Protein AF-A0A3M0XQ98-F1 (afdb_monomer)

Solvent-accessible surfac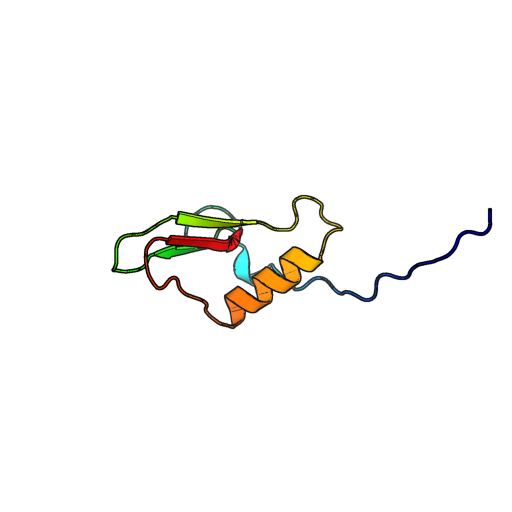e area (backbone atoms only — not comparable to full-atom values): 4627 Å² total; per-residue (Å²): 130,84,84,81,81,78,81,81,88,76,76,69,62,88,59,72,89,45,34,68,42,76,71,85,38,75,42,30,36,70,43,76,30,93,41,86,55,64,76,47,74,52,76,40,51,89,49,86,84,50,41,68,43,44,43,52,51,52,50,43,58,77,66,62,68,72,45,87,37,12,28,35,34,44,65

Mean predicted aligned error: 4.03 Å

Nearest PDB structures (foldseek):
  2qj8-assembly1_A  TM=8.153E-01  e=5.008E-01  Mesorhizobium japonicum MAFF 303099
  2qj8-assembly1_B  TM=6.328E-01  e=4.638E+00  Mesorhizobium japonicum MAFF 303099

Secondary structure (DSSP, 8-state):
-----------PPP-GGGTT-SSSSTT-EEEE-SS---EEEE---SSTT-THHHHHHHHHHHTT---SSSEEEE-

Foldseek 3Di:
DPPDDDDDPDDADDCVVQQCEDPNHGNKHKAAAPAADDEDEQEDPPPVPRRPSRVVLVVCVVVVDHDNHGMYMYD

Radius of gyration: 15.54 Å; Cα contacts (8 Å, |Δi|>4): 108; chains: 1; bounding box: 35×38×43 Å

pLDDT: mean 94.42, std 7.98, range [54.91, 98.81]

Sequence (75 aa):
MSEESYPVRLRGPDIAPYRAGNTGIDHVISFEATRPGPHVMVSALVHGNEVCGAVALDFLLRAEVRPRQGRLTLA

Structure (mmCIF, N/CA/C/O backbone):
data_AF-A0A3M0XQ98-F1
#
_entry.id   AF-A0A3M0XQ98-F1
#
loop_
_atom_site.group_PDB
_atom_site.id
_atom_site.type_symbol
_atom_site.label_atom_id
_atom_site.label_alt_id
_atom_site.label_comp_id
_atom_site.label_asym_id
_atom_site.label_entity_id
_atom_site.label_seq_id
_atom_site.pdbx_PDB_ins_code
_atom_site.Cartn_x
_atom_site.Cartn_y
_atom_site.Cartn_z
_atom_site.occupancy
_atom_site.B_iso_or_equiv
_atom_site.auth_seq_id
_atom_site.auth_comp_id
_atom_site.auth_asym_id
_atom_site.auth_atom_id
_atom_site.pdbx_PDB_model_num
ATOM 1 N N . MET A 1 1 ? 23.208 -24.898 -22.013 1.00 54.91 1 MET A N 1
ATOM 2 C CA . MET A 1 1 ? 21.884 -24.906 -21.362 1.00 54.91 1 MET A CA 1
ATOM 3 C C . MET A 1 1 ? 20.992 -24.041 -22.225 1.00 54.91 1 MET A C 1
ATOM 5 O O . MET A 1 1 ? 21.386 -22.915 -22.493 1.00 54.91 1 MET A O 1
ATOM 9 N N . SER A 1 2 ? 19.900 -24.574 -22.764 1.00 62.19 2 SER A N 1
ATOM 10 C CA . SER A 1 2 ? 18.904 -23.754 -23.455 1.00 62.19 2 SER A CA 1
ATOM 11 C C . SER A 1 2 ? 18.318 -22.759 -22.454 1.00 62.19 2 SER A C 1
ATOM 13 O O . SER A 1 2 ? 17.909 -23.171 -21.370 1.00 62.19 2 SER A O 1
ATOM 15 N N . GLU A 1 3 ? 18.313 -21.470 -22.788 1.00 74.25 3 GLU A N 1
ATOM 16 C CA . GLU A 1 3 ? 17.552 -20.467 -22.041 1.00 74.25 3 GLU A CA 1
ATOM 17 C C . GLU A 1 3 ? 16.063 -20.781 -22.200 1.00 74.25 3 GLU A C 1
ATOM 19 O O . GLU A 1 3 ? 15.438 -20.446 -23.206 1.00 74.25 3 GLU A O 1
ATOM 24 N N . GLU A 1 4 ? 15.483 -21.472 -21.222 1.00 74.06 4 GLU A N 1
ATOM 25 C CA . GLU A 1 4 ? 14.033 -21.514 -21.096 1.00 74.06 4 GLU A CA 1
ATOM 26 C C . GLU A 1 4 ? 13.537 -20.110 -20.738 1.00 74.06 4 GLU A C 1
ATOM 28 O O . GLU A 1 4 ? 13.854 -19.560 -19.683 1.00 74.06 4 GLU A O 1
ATOM 33 N N . SER A 1 5 ? 12.768 -19.510 -21.646 1.00 80.81 5 SER A N 1
ATOM 34 C CA . SER A 1 5 ? 12.139 -18.212 -21.427 1.00 80.81 5 SER A CA 1
ATOM 35 C C . SER A 1 5 ? 10.797 -18.397 -20.722 1.00 80.81 5 SER A C 1
ATOM 37 O O . SER A 1 5 ? 9.875 -19.004 -21.269 1.00 80.81 5 SER A O 1
ATOM 39 N N . TYR A 1 6 ? 10.675 -17.840 -19.517 1.00 83.38 6 TYR A N 1
ATOM 40 C CA . TYR A 1 6 ? 9.420 -17.755 -18.769 1.00 83.38 6 TYR A CA 1
ATOM 41 C C . TYR A 1 6 ? 8.898 -16.314 -18.836 1.00 83.38 6 TYR A C 1
ATOM 43 O O . TYR A 1 6 ? 9.263 -15.487 -17.997 1.00 83.38 6 TYR A O 1
ATOM 51 N N . PRO A 1 7 ? 8.075 -15.962 -19.841 1.00 85.06 7 PRO A N 1
ATOM 52 C CA . PRO A 1 7 ? 7.640 -14.584 -20.018 1.00 85.06 7 PRO A CA 1
ATOM 53 C C . PRO A 1 7 ? 6.744 -14.134 -18.858 1.00 85.06 7 PRO A C 1
ATOM 55 O O . PRO A 1 7 ? 5.739 -14.777 -18.537 1.00 85.06 7 PRO A O 1
ATOM 58 N N . VAL A 1 8 ? 7.070 -12.983 -18.268 1.00 83.25 8 VAL A N 1
ATOM 59 C CA . VAL A 1 8 ? 6.225 -12.323 -17.266 1.00 83.25 8 VAL A CA 1
ATOM 60 C C . VAL A 1 8 ? 4.977 -11.775 -17.960 1.00 83.25 8 VAL A C 1
ATOM 62 O O . VAL A 1 8 ? 5.057 -10.894 -18.811 1.00 83.25 8 VAL A O 1
ATOM 65 N N . ARG A 1 9 ? 3.803 -12.302 -17.594 1.00 87.31 9 ARG A N 1
ATOM 66 C CA . ARG A 1 9 ? 2.495 -11.884 -18.143 1.00 87.31 9 ARG A CA 1
ATOM 67 C C . ARG A 1 9 ? 1.733 -10.906 -17.245 1.00 87.31 9 ARG A C 1
ATOM 69 O O . ARG A 1 9 ? 0.548 -10.667 -17.462 1.00 87.31 9 ARG A O 1
ATOM 76 N N . LEU A 1 10 ? 2.396 -10.360 -16.230 1.00 88.81 10 LEU A N 1
ATOM 77 C CA . LEU A 1 10 ? 1.822 -9.377 -15.317 1.00 88.81 10 LEU A CA 1
ATOM 78 C C . LEU A 1 10 ? 2.185 -7.964 -15.770 1.00 88.81 10 LEU A C 1
ATOM 80 O O . LEU A 1 10 ? 3.320 -7.701 -16.161 1.00 88.81 10 LEU A O 1
ATOM 84 N N . ARG A 1 11 ? 1.213 -7.054 -15.697 1.00 89.88 11 ARG A N 1
ATOM 85 C CA . ARG A 1 11 ? 1.424 -5.615 -15.873 1.00 89.88 11 ARG A CA 1
ATOM 86 C C . ARG A 1 11 ? 1.352 -4.954 -14.503 1.00 89.88 11 ARG A C 1
ATOM 88 O O . ARG A 1 11 ? 0.441 -5.261 -13.737 1.00 89.88 11 ARG A O 1
ATOM 95 N N . GLY A 1 12 ? 2.304 -4.075 -14.202 1.00 91.62 12 GLY A N 1
ATOM 96 C CA . GLY A 1 12 ? 2.234 -3.254 -12.995 1.00 91.62 12 GLY A CA 1
ATOM 97 C C . GLY A 1 12 ? 1.038 -2.293 -13.062 1.00 91.62 12 GLY A C 1
ATOM 98 O O . GLY A 1 12 ? 0.730 -1.808 -14.156 1.00 91.62 12 GLY A O 1
ATOM 99 N N . PRO A 1 13 ? 0.345 -2.035 -11.938 1.00 95.88 13 PRO A N 1
ATOM 100 C CA . PRO A 1 13 ? -0.702 -1.022 -11.894 1.00 95.88 13 PRO A CA 1
ATOM 101 C C . PRO A 1 13 ? -0.096 0.387 -11.942 1.00 95.88 13 PRO A C 1
ATOM 103 O O . PRO A 1 13 ? 1.069 0.587 -11.595 1.00 95.88 13 PRO A O 1
ATOM 106 N N . ASP A 1 14 ? -0.905 1.373 -12.331 1.00 95.88 14 ASP A N 1
ATOM 107 C CA . ASP A 1 14 ? -0.552 2.778 -12.124 1.00 95.88 14 ASP A CA 1
ATOM 108 C C . ASP A 1 14 ? -0.696 3.130 -10.637 1.00 95.88 14 ASP A C 1
ATOM 110 O O . ASP A 1 14 ? -1.794 3.074 -10.082 1.00 95.88 14 ASP A O 1
ATOM 114 N N . ILE A 1 15 ? 0.421 3.487 -10.002 1.00 96.06 15 ILE A N 1
ATOM 115 C CA . ILE A 1 15 ? 0.476 3.867 -8.585 1.00 96.06 15 ILE A CA 1
ATOM 116 C C . ILE A 1 15 ? 0.566 5.381 -8.370 1.00 96.06 15 ILE A C 1
ATOM 118 O O . ILE A 1 15 ? 0.572 5.831 -7.222 1.00 96.06 15 ILE A O 1
ATOM 122 N N . ALA A 1 16 ? 0.629 6.185 -9.439 1.00 97.44 16 ALA A N 1
ATOM 123 C CA . ALA A 1 16 ? 0.699 7.640 -9.333 1.00 97.44 16 ALA A CA 1
ATOM 124 C C . ALA A 1 16 ? -0.469 8.248 -8.525 1.00 97.44 16 ALA A C 1
ATOM 126 O O . ALA A 1 16 ? -0.203 9.144 -7.718 1.00 97.44 16 ALA A O 1
ATOM 127 N N . PRO A 1 17 ? -1.723 7.747 -8.624 1.00 97.12 17 PRO A N 1
ATOM 128 C CA . PRO A 1 17 ? -2.835 8.248 -7.813 1.00 97.12 17 PRO A CA 1
ATOM 129 C C . PRO A 1 17 ? -2.628 8.111 -6.299 1.00 97.12 17 PRO A C 1
ATOM 131 O O . PRO A 1 17 ? -3.188 8.885 -5.527 1.00 97.12 17 PRO A O 1
ATOM 134 N N . TYR A 1 18 ? -1.815 7.147 -5.862 1.00 96.69 18 TYR A N 1
ATOM 135 C CA . TYR A 1 18 ? -1.574 6.863 -4.445 1.00 96.69 18 TYR A CA 1
ATOM 136 C C . TYR A 1 18 ? -0.378 7.622 -3.876 1.00 96.69 18 TYR A C 1
ATOM 138 O O . TYR A 1 18 ? -0.117 7.536 -2.678 1.00 96.69 18 TYR A O 1
ATOM 146 N N . ARG A 1 19 ? 0.345 8.380 -4.712 1.00 97.44 19 ARG A N 1
ATOM 147 C CA . ARG A 1 19 ? 1.596 9.032 -4.322 1.00 97.44 19 ARG A CA 1
ATOM 148 C C . ARG A 1 19 ? 1.438 9.949 -3.122 1.00 97.44 19 ARG A C 1
ATOM 150 O O . ARG A 1 19 ? 2.248 9.857 -2.221 1.00 97.44 19 ARG A O 1
ATOM 157 N N . ALA A 1 20 ? 0.408 10.789 -3.078 1.00 97.19 20 ALA A N 1
ATOM 158 C CA . ALA A 1 20 ? 0.241 11.735 -1.974 1.00 97.19 20 ALA A CA 1
ATOM 159 C C . ALA A 1 20 ? -0.010 11.053 -0.612 1.00 97.19 20 ALA A C 1
ATOM 161 O O . ALA A 1 20 ? 0.256 11.650 0.431 1.00 97.19 20 ALA A O 1
ATOM 162 N N . GLY A 1 21 ? -0.522 9.816 -0.617 1.00 95.62 21 GLY A N 1
ATOM 163 C CA . GLY A 1 21 ? -0.888 9.099 0.599 1.00 95.62 21 GLY A CA 1
ATOM 164 C C . GLY A 1 21 ? -1.899 9.858 1.467 1.00 95.62 21 GLY A C 1
ATOM 165 O O . GLY A 1 21 ? -2.620 10.745 1.006 1.00 95.62 21 GLY A O 1
ATOM 166 N N . ASN A 1 22 ? -1.956 9.509 2.753 1.00 97.81 22 ASN A N 1
ATOM 167 C CA . ASN A 1 22 ? -2.695 10.283 3.765 1.00 97.81 22 ASN A CA 1
ATOM 168 C C . ASN A 1 22 ? -1.913 10.491 5.073 1.00 97.81 22 ASN A C 1
ATOM 170 O O . ASN A 1 22 ? -2.463 10.997 6.049 1.00 97.81 22 ASN A O 1
ATOM 174 N N . THR A 1 23 ? -0.636 10.1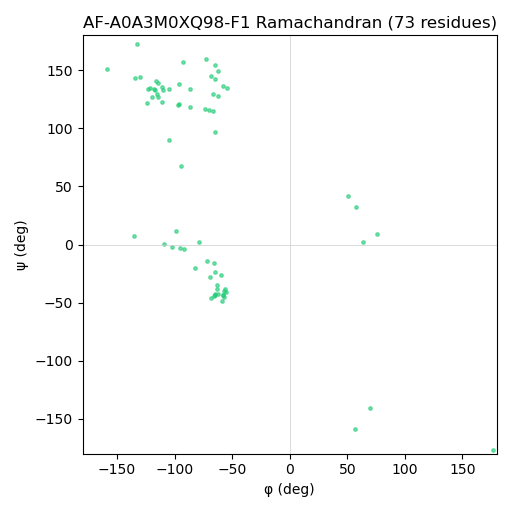07 5.099 1.00 98.06 23 THR A N 1
ATOM 175 C CA . THR A 1 2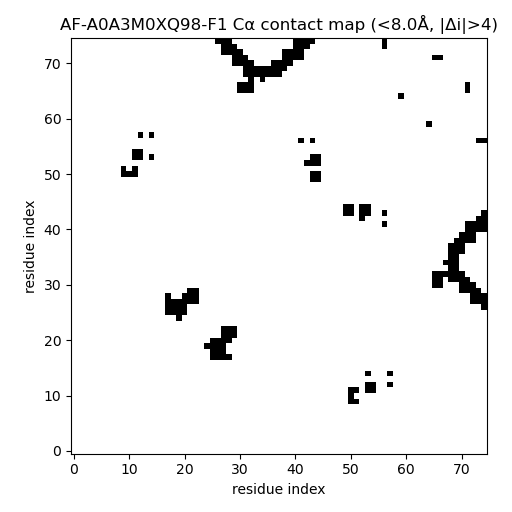3 ? 0.233 10.207 6.280 1.00 98.06 23 THR A CA 1
ATOM 176 C C . THR A 1 23 ? 1.317 11.276 6.142 1.00 98.06 23 THR A C 1
ATOM 178 O O . THR A 1 23 ? 2.144 11.414 7.039 1.00 98.06 23 THR A O 1
ATOM 181 N N . GLY A 1 24 ? 1.366 11.993 5.013 1.00 97.19 24 GLY A N 1
ATOM 182 C CA . GLY A 1 24 ? 2.465 12.905 4.672 1.00 97.19 24 GLY A CA 1
ATOM 183 C C . GLY A 1 24 ? 3.749 12.203 4.207 1.00 97.19 24 GLY A C 1
ATOM 184 O O . GLY A 1 24 ? 4.774 12.861 4.058 1.00 97.19 24 GLY A O 1
ATOM 185 N N . ILE A 1 25 ? 3.700 10.884 3.985 1.00 97.81 25 ILE A N 1
ATOM 186 C CA . ILE A 1 25 ? 4.784 10.093 3.392 1.00 97.81 25 ILE A CA 1
ATOM 187 C C . ILE A 1 25 ? 4.275 9.561 2.056 1.00 97.81 25 ILE A C 1
ATOM 189 O O . ILE A 1 25 ? 3.186 8.982 2.007 1.00 97.81 25 ILE A O 1
ATOM 193 N N . ASP A 1 26 ? 5.064 9.756 0.997 1.00 97.94 26 ASP A N 1
ATOM 194 C CA . ASP A 1 26 ? 4.688 9.312 -0.342 1.00 97.94 26 ASP A CA 1
ATOM 195 C C . ASP A 1 26 ? 4.354 7.808 -0.343 1.00 97.94 26 ASP A C 1
ATOM 197 O O . ASP A 1 26 ? 5.079 7.001 0.238 1.00 97.94 26 ASP A O 1
ATOM 201 N N . HIS A 1 27 ? 3.254 7.442 -1.005 1.00 97.62 27 HIS A N 1
ATOM 202 C CA . HIS A 1 27 ? 2.736 6.073 -1.152 1.00 97.62 27 HIS A CA 1
ATOM 203 C C . HIS A 1 27 ? 2.302 5.356 0.137 1.00 97.62 27 HIS A C 1
ATOM 205 O O . HIS A 1 27 ? 1.820 4.228 0.061 1.00 97.62 27 HIS A O 1
ATOM 211 N N . VAL A 1 28 ? 2.362 6.005 1.303 1.00 98.44 28 VAL A N 1
ATOM 212 C CA . VAL A 1 28 ? 1.891 5.415 2.561 1.00 98.44 28 VAL A CA 1
ATOM 213 C C . VAL A 1 28 ? 0.462 5.860 2.855 1.00 98.44 28 VAL A C 1
ATOM 215 O O . VAL A 1 28 ? 0.150 7.046 3.006 1.00 98.44 28 VAL A O 1
ATOM 218 N N . ILE A 1 29 ? -0.430 4.877 2.962 1.00 98.56 29 ILE A N 1
ATOM 219 C CA . ILE A 1 29 ? -1.852 5.086 3.231 1.00 98.56 29 ILE A CA 1
ATOM 220 C C . ILE A 1 29 ? -2.228 4.287 4.473 1.00 98.56 29 ILE A C 1
ATOM 222 O O . ILE A 1 29 ? -2.065 3.070 4.520 1.00 98.56 29 ILE A O 1
ATOM 226 N N . SER A 1 30 ? -2.740 4.964 5.498 1.00 98.62 30 SER A N 1
ATOM 227 C CA . SER A 1 30 ? -3.111 4.353 6.772 1.00 98.62 30 SER A CA 1
ATOM 228 C C . SER A 1 30 ? -4.580 4.609 7.105 1.00 98.62 30 SER A C 1
ATOM 230 O O . SER A 1 30 ? -5.061 5.738 7.036 1.00 98.62 30 SER A O 1
ATOM 232 N N . PHE A 1 31 ? -5.284 3.561 7.522 1.00 98.56 31 PHE A N 1
ATOM 233 C CA . PHE A 1 31 ? -6.677 3.598 7.963 1.00 98.56 31 PHE A CA 1
ATOM 234 C C . PHE A 1 31 ? -6.779 3.079 9.392 1.00 98.56 31 PHE A C 1
ATOM 236 O O . PHE A 1 31 ? -6.212 2.034 9.711 1.00 98.56 31 PHE A O 1
ATOM 243 N N . GLU A 1 32 ? -7.529 3.771 10.239 1.00 98.44 32 GLU A N 1
ATOM 244 C CA . GLU A 1 32 ? -7.749 3.396 11.635 1.00 98.44 32 GLU A CA 1
ATOM 245 C C . GLU A 1 32 ? -9.220 3.033 11.867 1.00 98.44 32 GLU A C 1
ATOM 247 O O . GLU A 1 32 ? -10.126 3.662 11.318 1.00 98.44 32 GLU A O 1
ATOM 252 N N . ALA A 1 33 ? -9.456 1.979 12.645 1.00 98.50 33 ALA A N 1
ATOM 253 C CA . ALA A 1 33 ? -10.783 1.568 13.076 1.00 98.50 33 ALA A CA 1
ATOM 254 C C . ALA A 1 33 ? -11.131 2.202 14.427 1.00 98.50 33 ALA A C 1
ATOM 256 O O . ALA A 1 33 ? -10.263 2.493 15.240 1.00 98.50 33 ALA A O 1
ATOM 257 N N . THR A 1 34 ? -12.424 2.312 14.726 1.00 97.94 34 THR A N 1
ATOM 258 C CA . THR A 1 34 ? -12.887 2.811 16.031 1.00 97.94 34 THR A CA 1
ATOM 259 C C . THR A 1 34 ? -12.602 1.846 17.183 1.00 97.94 34 THR A C 1
ATOM 261 O O . THR A 1 34 ? -12.465 2.271 18.327 1.00 97.94 34 THR A O 1
ATOM 264 N N . ARG A 1 35 ? -12.535 0.537 16.905 1.00 98.50 35 ARG A N 1
ATOM 265 C CA . ARG A 1 35 ? -12.211 -0.481 17.912 1.00 98.50 35 ARG A CA 1
ATOM 266 C C . ARG A 1 35 ? -10.697 -0.656 18.031 1.00 98.50 35 ARG A C 1
ATOM 268 O O . ARG A 1 35 ? -10.056 -0.835 16.993 1.00 98.50 35 ARG A O 1
ATOM 275 N N . PRO A 1 36 ? -10.136 -0.705 19.254 1.00 98.31 36 PRO A N 1
ATOM 276 C CA . PRO A 1 36 ? -8.717 -0.977 19.447 1.00 98.31 36 PRO A CA 1
ATOM 277 C C . PRO A 1 36 ? -8.354 -2.370 18.924 1.00 98.31 36 PRO A C 1
ATOM 279 O O . PRO A 1 36 ? -9.170 -3.293 18.940 1.00 98.31 36 PRO A O 1
ATOM 282 N N . GLY A 1 37 ? -7.124 -2.523 18.445 1.00 98.25 37 GLY A N 1
ATOM 283 C CA . GLY A 1 37 ? -6.647 -3.767 17.853 1.00 98.25 37 GLY A CA 1
ATOM 284 C C . GLY A 1 37 ? -5.226 -3.638 17.303 1.00 98.25 37 GLY A C 1
ATOM 285 O O . GLY A 1 37 ? -4.608 -2.582 17.447 1.00 98.25 37 GLY A O 1
ATOM 286 N N . PRO A 1 38 ? -4.699 -4.699 16.672 1.00 98.56 38 PRO A N 1
ATOM 287 C CA . PRO A 1 38 ? -3.347 -4.697 16.129 1.00 98.56 38 PRO A CA 1
ATOM 288 C C . PRO A 1 38 ? -3.193 -3.696 14.981 1.00 98.56 38 PRO A C 1
ATOM 290 O O . PRO A 1 38 ? -4.143 -3.386 14.260 1.00 98.56 38 PRO A O 1
ATOM 293 N N . HIS A 1 39 ? -1.963 -3.234 14.778 1.00 98.62 39 HIS A N 1
ATOM 294 C CA . HIS A 1 39 ? -1.582 -2.505 13.575 1.00 98.62 39 HIS A CA 1
ATOM 295 C C . HIS A 1 39 ? -0.918 -3.468 12.592 1.00 98.62 39 HIS A C 1
ATOM 297 O O . HIS A 1 39 ? 0.092 -4.088 12.915 1.00 98.62 39 HIS A O 1
ATOM 303 N N . VAL A 1 40 ? -1.502 -3.601 11.403 1.00 98.50 40 VAL A N 1
ATOM 304 C CA . VAL A 1 40 ? -0.973 -4.418 10.308 1.00 98.50 40 VAL A CA 1
ATOM 305 C C . VAL A 1 40 ? -0.510 -3.509 9.180 1.00 98.50 40 VAL A C 1
ATOM 307 O O . VAL A 1 40 ? -1.225 -2.587 8.785 1.00 98.50 40 VAL A O 1
ATOM 310 N N . MET A 1 41 ? 0.668 -3.800 8.638 1.00 98.38 41 MET A N 1
ATOM 311 C CA . MET A 1 41 ? 1.189 -3.168 7.432 1.00 98.38 41 MET A CA 1
ATOM 312 C C . MET A 1 41 ? 1.376 -4.217 6.337 1.00 98.38 41 MET A C 1
ATOM 314 O O . MET A 1 41 ? 1.936 -5.283 6.589 1.00 98.38 41 MET A O 1
ATOM 318 N N . VAL A 1 42 ? 0.928 -3.894 5.127 1.00 98.31 42 VAL A N 1
ATOM 319 C CA . VAL A 1 42 ? 1.240 -4.645 3.908 1.00 98.31 42 VAL A CA 1
ATOM 320 C C . VAL A 1 42 ? 2.136 -3.763 3.055 1.00 98.31 42 VAL A C 1
ATOM 322 O O . VAL A 1 42 ? 1.743 -2.645 2.730 1.00 98.31 42 VAL A O 1
ATOM 325 N N . SER A 1 43 ? 3.327 -4.266 2.726 1.00 97.62 43 SER A N 1
ATOM 326 C CA . SER A 1 43 ? 4.299 -3.549 1.905 1.00 97.62 43 SER A CA 1
ATOM 327 C C . SER A 1 43 ? 4.557 -4.266 0.585 1.00 97.62 43 SER A C 1
ATOM 329 O O . SER A 1 43 ? 4.633 -5.498 0.564 1.00 97.62 43 SER A O 1
ATOM 331 N N . ALA A 1 44 ? 4.704 -3.513 -0.503 1.00 97.38 44 ALA A N 1
ATOM 332 C CA . ALA A 1 44 ? 5.052 -4.035 -1.821 1.00 97.38 44 ALA A CA 1
ATOM 333 C C . ALA A 1 44 ? 6.175 -3.237 -2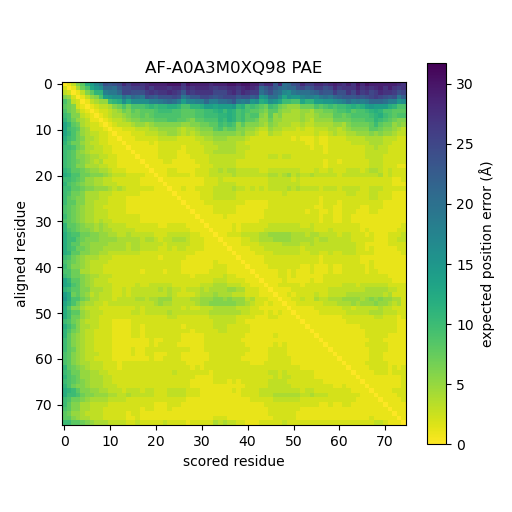.499 1.00 97.38 44 ALA A C 1
ATOM 335 O O . ALA A 1 44 ? 6.598 -2.194 -2.017 1.00 97.38 44 ALA A O 1
ATOM 3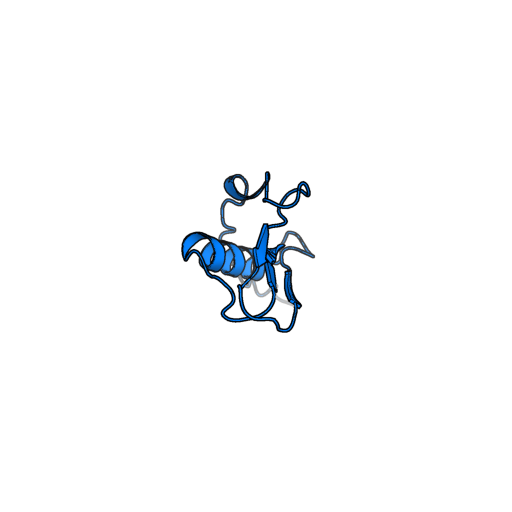36 N N . LEU A 1 45 ? 6.656 -3.747 -3.642 1.00 95.38 45 LEU A N 1
ATOM 337 C CA . LEU A 1 45 ? 7.707 -3.122 -4.459 1.00 95.38 45 LEU A CA 1
ATOM 338 C C . LEU A 1 45 ? 9.028 -2.874 -3.716 1.00 95.38 45 LEU A C 1
ATOM 340 O O . LEU A 1 45 ? 9.762 -1.948 -4.054 1.00 95.38 45 LEU A O 1
ATOM 344 N N . VAL A 1 46 ? 9.377 -3.747 -2.762 1.00 95.12 46 VAL A N 1
ATOM 345 C CA . VAL A 1 46 ? 10.729 -3.765 -2.170 1.00 95.12 46 VAL A CA 1
ATOM 346 C C . VAL A 1 46 ? 11.779 -3.908 -3.278 1.00 95.12 46 VAL A C 1
ATOM 348 O O . VAL A 1 46 ? 12.782 -3.197 -3.284 1.00 95.12 46 VAL A O 1
ATOM 351 N N . HIS A 1 47 ? 11.490 -4.755 -4.271 1.00 94.25 47 HIS A N 1
ATOM 352 C CA . HIS A 1 47 ? 12.151 -4.746 -5.570 1.00 94.25 47 HIS A CA 1
ATOM 353 C C . HIS A 1 47 ? 11.176 -4.261 -6.651 1.00 94.25 47 HIS A C 1
ATOM 355 O O . HIS A 1 47 ? 10.042 -4.736 -6.748 1.00 94.25 47 HIS A O 1
ATOM 361 N N . GLY A 1 48 ? 11.621 -3.339 -7.511 1.00 88.88 48 GLY A N 1
ATOM 362 C CA . GLY A 1 48 ? 10.765 -2.702 -8.523 1.00 88.88 48 GLY A CA 1
ATOM 363 C C . GLY A 1 48 ? 10.231 -3.641 -9.616 1.00 88.88 48 GLY A C 1
ATOM 364 O O . GLY A 1 48 ? 9.280 -3.295 -10.310 1.00 88.88 48 GLY A O 1
ATOM 365 N N . ASN A 1 49 ? 10.810 -4.835 -9.768 1.00 90.06 49 ASN A N 1
ATOM 366 C CA . ASN A 1 49 ? 10.374 -5.863 -10.716 1.00 90.06 49 ASN A CA 1
ATOM 367 C C . ASN A 1 49 ? 9.423 -6.916 -10.104 1.00 90.06 49 ASN A C 1
ATOM 369 O O . ASN A 1 49 ? 8.920 -7.770 -10.833 1.00 90.06 49 ASN A O 1
ATOM 373 N N . GLU A 1 50 ? 9.128 -6.860 -8.801 1.00 93.06 50 GLU A N 1
ATOM 374 C CA . GLU A 1 50 ? 8.228 -7.792 -8.100 1.00 93.06 50 GLU A CA 1
ATOM 375 C C . GLU A 1 50 ? 6.793 -7.235 -8.026 1.00 93.06 50 GLU A C 1
ATOM 377 O O . GLU A 1 50 ? 6.262 -6.876 -6.973 1.00 93.06 50 GLU A O 1
ATOM 382 N N . VAL A 1 51 ? 6.138 -7.145 -9.186 1.00 93.62 51 VAL A N 1
ATOM 383 C CA . VAL A 1 51 ? 4.894 -6.365 -9.365 1.00 93.62 51 VAL A CA 1
ATOM 384 C C . VAL A 1 51 ? 3.637 -6.961 -8.719 1.00 93.62 51 VAL A C 1
ATOM 386 O O . VAL A 1 51 ? 2.640 -6.255 -8.572 1.00 93.62 51 VAL A O 1
ATOM 389 N N . CYS A 1 52 ? 3.651 -8.232 -8.308 1.00 95.50 52 CYS A N 1
ATOM 390 C CA . CYS A 1 52 ? 2.480 -8.895 -7.718 1.00 95.50 52 CYS A CA 1
ATOM 391 C C . CYS A 1 52 ? 1.953 -8.161 -6.477 1.00 95.50 52 CYS A C 1
ATOM 393 O O . CYS A 1 52 ? 0.742 -8.024 -6.309 1.00 95.50 52 CYS A O 1
ATOM 395 N N . GLY A 1 53 ? 2.858 -7.661 -5.628 1.00 96.81 53 GLY A N 1
ATOM 396 C CA . GLY A 1 53 ? 2.481 -6.908 -4.434 1.00 96.81 53 GLY A CA 1
ATOM 397 C C . GLY A 1 53 ? 1.782 -5.592 -4.781 1.00 96.81 53 GLY A C 1
ATOM 398 O O . GLY A 1 53 ? 0.753 -5.279 -4.192 1.00 96.81 53 GLY A O 1
ATOM 399 N N . ALA A 1 54 ? 2.276 -4.861 -5.788 1.00 96.69 54 ALA A N 1
ATOM 400 C CA . ALA A 1 54 ? 1.645 -3.620 -6.238 1.00 96.69 54 ALA A CA 1
ATOM 401 C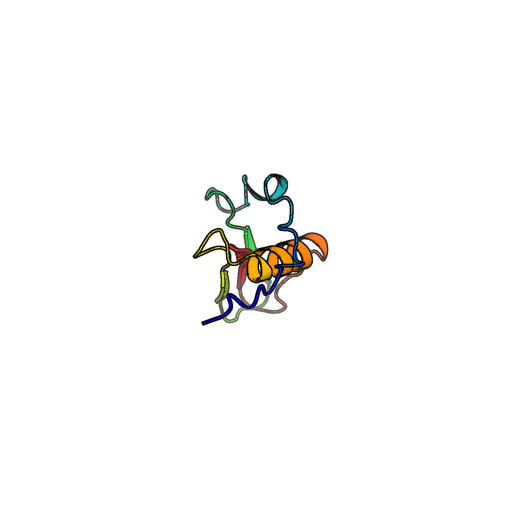 C . ALA A 1 54 ? 0.234 -3.865 -6.777 1.00 96.69 54 ALA A C 1
ATOM 403 O O . ALA A 1 54 ? -0.683 -3.122 -6.445 1.00 96.69 54 ALA A O 1
ATOM 404 N N . VAL A 1 55 ? 0.047 -4.933 -7.565 1.00 97.00 55 VAL A N 1
ATOM 405 C CA . VAL A 1 55 ? -1.277 -5.344 -8.062 1.00 97.00 55 VAL A CA 1
ATOM 406 C C . VAL A 1 55 ? -2.234 -5.615 -6.897 1.00 97.00 55 VAL A C 1
ATOM 408 O O . VAL A 1 55 ? -3.382 -5.174 -6.928 1.00 97.00 55 VAL A O 1
ATOM 411 N N . ALA A 1 56 ? -1.768 -6.302 -5.851 1.00 97.75 56 ALA A N 1
ATOM 412 C CA . ALA A 1 56 ? -2.581 -6.570 -4.669 1.00 97.75 56 ALA A CA 1
ATOM 413 C C . ALA A 1 56 ? -2.931 -5.284 -3.899 1.00 97.75 56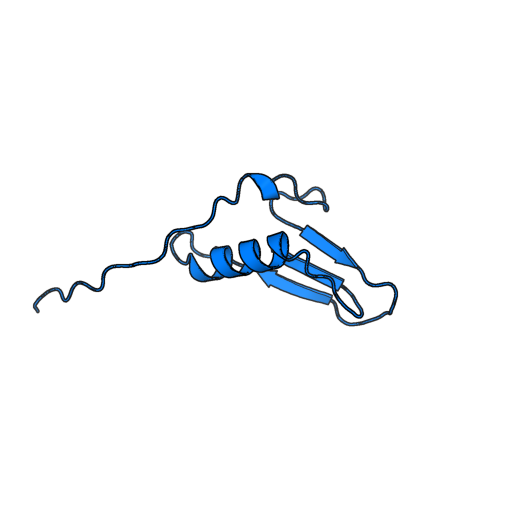 ALA A C 1
ATOM 415 O O . ALA A 1 56 ? -4.085 -5.104 -3.516 1.00 97.75 56 ALA A O 1
ATOM 416 N N . LEU A 1 57 ? -1.974 -4.373 -3.698 1.00 98.19 57 LEU A N 1
ATOM 417 C CA . LEU A 1 57 ? -2.231 -3.101 -3.017 1.00 98.19 57 LEU A CA 1
ATOM 418 C C . LEU A 1 57 ? -3.190 -2.199 -3.802 1.00 98.19 57 LEU A C 1
ATOM 420 O O . LEU A 1 57 ? -4.121 -1.661 -3.205 1.00 98.19 57 LEU A O 1
ATOM 424 N N . ASP A 1 58 ? -3.024 -2.083 -5.124 1.00 98.00 58 ASP A N 1
ATOM 425 C CA . ASP A 1 58 ? -3.948 -1.341 -5.993 1.00 98.00 58 ASP A CA 1
ATOM 426 C C . ASP A 1 58 ? -5.375 -1.896 -5.881 1.00 98.00 58 ASP A C 1
ATOM 428 O O . ASP A 1 58 ? -6.324 -1.134 -5.704 1.00 98.00 58 ASP A O 1
ATOM 432 N N . PHE A 1 59 ? -5.532 -3.223 -5.881 1.00 97.94 59 PHE A N 1
ATOM 433 C CA . PHE A 1 59 ? -6.830 -3.859 -5.663 1.00 97.94 59 PHE A CA 1
ATOM 434 C C . PHE A 1 59 ? -7.445 -3.486 -4.304 1.00 97.94 59 PHE A C 1
ATOM 436 O O . PHE A 1 59 ? -8.609 -3.089 -4.250 1.00 97.94 59 PHE A O 1
ATOM 443 N N . LEU A 1 60 ? -6.681 -3.575 -3.209 1.00 98.31 60 LEU A N 1
ATOM 444 C CA . LEU A 1 60 ? -7.171 -3.242 -1.863 1.00 98.31 60 LEU A CA 1
ATOM 445 C C . LEU A 1 60 ? -7.564 -1.764 -1.735 1.00 98.31 60 LEU A C 1
ATOM 447 O O . LEU A 1 60 ? -8.560 -1.448 -1.079 1.00 98.31 60 LEU A O 1
ATOM 451 N N . LEU A 1 61 ? -6.799 -0.868 -2.362 1.00 97.81 61 LEU A N 1
ATOM 452 C CA . LEU A 1 61 ? -7.062 0.570 -2.370 1.00 97.81 61 LEU A CA 1
ATOM 453 C C . LEU A 1 61 ? -8.319 0.907 -3.174 1.00 97.81 61 LEU A C 1
ATOM 455 O O . LEU A 1 61 ? -9.182 1.621 -2.664 1.00 97.81 61 LEU A O 1
ATOM 459 N N . ARG A 1 62 ? -8.476 0.340 -4.378 1.00 97.56 62 ARG A N 1
ATOM 460 C CA . ARG A 1 62 ? -9.681 0.504 -5.215 1.00 97.56 62 ARG A CA 1
ATOM 461 C C . ARG A 1 62 ? -10.934 -0.075 -4.573 1.00 97.56 62 ARG A C 1
ATOM 463 O O . ARG A 1 62 ? -12.013 0.474 -4.756 1.00 97.56 62 ARG A O 1
ATOM 470 N N . ALA A 1 63 ? -10.794 -1.173 -3.836 1.00 98.19 63 ALA A N 1
ATOM 471 C CA . ALA A 1 63 ? -11.880 -1.786 -3.078 1.00 98.19 63 ALA A CA 1
ATOM 472 C C . ALA A 1 63 ? -12.174 -1.064 -1.750 1.00 98.19 63 ALA A C 1
ATOM 474 O O . ALA A 1 63 ? -13.016 -1.524 -0.982 1.00 98.19 63 ALA A O 1
ATOM 475 N N . GLU A 1 64 ? -11.461 0.030 -1.459 1.00 97.25 64 GLU A N 1
ATOM 476 C CA . GLU A 1 64 ? -11.602 0.828 -0.243 1.00 97.25 64 GLU A CA 1
ATOM 477 C C . GLU A 1 64 ? -11.567 -0.012 1.040 1.00 97.25 64 GLU A C 1
ATOM 47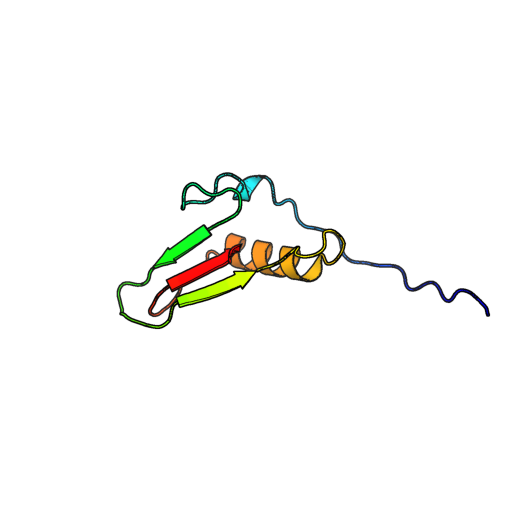9 O O . GLU A 1 64 ? -12.317 0.228 1.987 1.00 97.25 64 GLU A O 1
ATOM 484 N N . VAL A 1 65 ? -10.672 -1.002 1.103 1.00 98.12 65 VAL A N 1
ATOM 485 C CA . VAL A 1 65 ? -10.566 -1.881 2.271 1.00 98.12 65 VAL A CA 1
ATOM 486 C C . VAL A 1 65 ? -10.281 -1.062 3.534 1.00 98.12 65 VAL A C 1
ATOM 488 O O . VAL A 1 65 ? -9.458 -0.142 3.542 1.00 98.12 65 VAL A O 1
ATOM 491 N N . ARG A 1 66 ? -10.982 -1.397 4.624 1.00 98.12 66 ARG A N 1
ATOM 492 C CA . ARG A 1 66 ? -10.830 -0.775 5.947 1.00 98.12 66 ARG A CA 1
ATOM 493 C C . ARG A 1 66 ? -10.677 -1.841 7.038 1.00 98.12 66 ARG A C 1
ATOM 495 O O . ARG A 1 66 ? -11.321 -2.891 6.958 1.00 98.12 66 ARG A O 1
ATOM 502 N N . PRO A 1 67 ? -9.859 -1.595 8.076 1.00 98.31 67 PRO A N 1
ATOM 503 C CA . PRO A 1 67 ? -9.738 -2.514 9.202 1.00 98.31 67 PRO A CA 1
ATOM 504 C C . PRO A 1 67 ? -11.031 -2.553 10.031 1.00 98.31 67 PRO A C 1
ATOM 506 O O . PRO A 1 67 ? -11.692 -1.538 10.232 1.00 98.31 67 PRO A O 1
ATOM 509 N N . ARG A 1 68 ? -11.381 -3.729 10.571 1.00 98.06 68 ARG A N 1
ATOM 510 C CA . ARG A 1 68 ? -12.524 -3.888 11.502 1.00 98.06 68 ARG A CA 1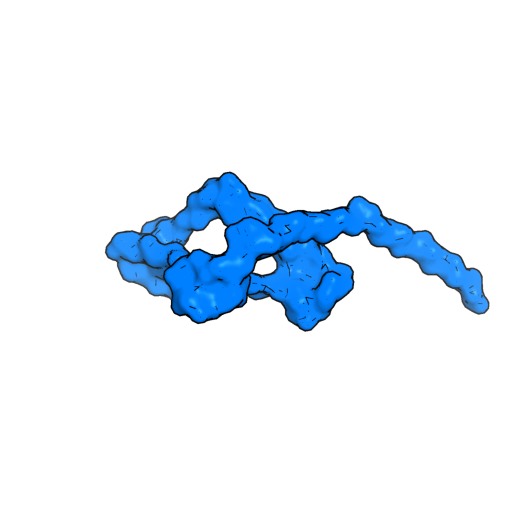
ATOM 511 C C . ARG A 1 68 ? -12.185 -3.528 12.955 1.00 98.06 68 ARG A C 1
ATOM 513 O O . ARG A 1 68 ? -13.106 -3.318 13.754 1.00 98.06 68 ARG A O 1
ATOM 520 N N . GLN A 1 69 ? -10.895 -3.540 13.288 1.00 98.56 69 GLN A N 1
ATOM 521 C CA . GLN A 1 69 ? -10.287 -3.180 14.570 1.00 98.56 69 GLN A CA 1
ATOM 522 C C . GLN A 1 69 ? -8.808 -2.839 14.335 1.00 98.56 69 GLN A C 1
ATOM 524 O O . GLN A 1 69 ? -8.201 -3.394 13.417 1.00 98.56 69 GLN A O 1
ATOM 529 N N . GLY A 1 70 ? -8.232 -1.969 15.160 1.00 98.62 70 GLY A N 1
ATOM 530 C CA . GLY A 1 70 ? -6.840 -1.546 15.041 1.00 98.62 70 GLY A CA 1
ATOM 531 C C . GLY A 1 70 ? -6.582 -0.671 13.815 1.00 98.62 70 GLY A C 1
ATOM 532 O O . GLY A 1 70 ? -7.401 0.178 13.463 1.00 98.62 70 GLY A O 1
ATOM 533 N N . ARG A 1 71 ? -5.437 -0.875 13.161 1.00 98.81 71 ARG A N 1
ATOM 534 C CA . ARG A 1 71 ? -4.958 -0.030 12.058 1.00 98.81 71 ARG A CA 1
ATOM 535 C C . ARG A 1 71 ? -4.462 -0.876 10.890 1.00 98.81 71 ARG A C 1
ATOM 537 O O . ARG A 1 71 ? -3.839 -1.914 11.101 1.00 98.81 71 ARG A O 1
ATOM 544 N N . LEU A 1 72 ? -4.712 -0.420 9.669 1.00 98.81 72 LEU A N 1
ATOM 545 C CA . LEU A 1 72 ? -4.182 -0.998 8.436 1.00 98.81 72 LEU A CA 1
ATOM 546 C C . LEU A 1 72 ? -3.350 0.057 7.713 1.00 98.81 72 LEU A C 1
ATOM 548 O O . LEU A 1 72 ? -3.853 1.145 7.449 1.00 98.81 72 LEU A O 1
ATOM 552 N N . THR A 1 73 ? -2.113 -0.275 7.365 1.00 98.81 73 THR A N 1
ATOM 553 C CA . THR A 1 73 ? -1.263 0.543 6.496 1.00 98.81 73 THR A CA 1
ATOM 554 C C . THR A 1 73 ? -0.931 -0.220 5.219 1.00 98.81 73 THR A C 1
ATOM 556 O O . THR A 1 73 ? -0.557 -1.389 5.277 1.00 98.81 73 THR A O 1
ATOM 559 N N . LEU A 1 74 ? -1.072 0.447 4.079 1.00 98.69 74 LEU A N 1
ATOM 560 C CA . LEU A 1 74 ? -0.683 -0.029 2.755 1.00 98.69 74 LEU A CA 1
ATOM 561 C C . LEU A 1 74 ? 0.456 0.876 2.263 1.00 98.69 74 LEU A C 1
ATOM 563 O O . LEU A 1 74 ? 0.304 2.099 2.334 1.00 98.69 74 LEU A O 1
ATOM 567 N N . ALA A 1 75 ? 1.583 0.283 1.855 1.00 96.81 75 ALA A N 1
ATOM 568 C CA . ALA A 1 75 ? 2.815 1.002 1.510 1.00 96.81 75 ALA A CA 1
ATOM 569 C C . ALA A 1 75 ? 3.602 0.350 0.364 1.00 96.81 75 ALA A C 1
ATOM 571 O O . ALA A 1 75 ? 3.676 -0.900 0.314 1.00 96.81 75 ALA A O 1
#